Protein AF-A0A8S9YVG2-F1 (afdb_monomer)

Secondary structure (DSSP, 8-state):
--------------SS------------PEEEE-TTSEEEEEETTTTEEEEEE-HHHHHHH-S-------SS-----SSS--EEEE-S-SGGGGGSBPHHHHHHHHHH--

Mean predicted aligned error: 13.44 Å

InterPro domains:
  IPR002930 Glycine cleavage system H-protein [PTHR11715] (27-77)
  IPR011053 Single hybrid motif [SSF51230] (29-107)
  IPR033753 Glycine cleavage system H-protein/Simiate [PF01597] (32-79)

pLDDT: mean 73.51, std 18.22, range [33.28, 93.5]

Foldseek 3Di:
DDDDDDDPDPDPDDPDDDPPPDPPPPQDWFWFADPLQKIWTARPVVQKIWIFGHPVVPVVVDDDPDDDADPPDDPDPPPGTRDMDHNPDPVVRVVTHGPVVVVVVVVVVD

Sequence (110 aa):
MLSARVLRLCFSRCSGGVRLISTTVRQQSDFYFTAKHEWIKVDECAKLGTVGISEYAEQKLGDIVFVELPEKDDKVTFDGWLFKMKLSNMSELAKLMTPEKYKVYLETDA

Organism: NCBI:txid59628

Solvent-accessible surface area (backbone atoms only — not comparable to full-atom values): 7420 Å² total; per-residue (Å²): 143,80,86,80,80,81,77,83,76,84,75,76,86,74,83,82,76,82,85,84,75,77,79,73,77,74,84,74,62,52,58,33,34,49,97,85,38,33,34,37,40,36,37,73,93,74,45,35,30,41,32,31,66,33,72,70,44,48,69,72,69,53,85,83,89,78,82,91,75,80,95,76,81,86,84,69,66,93,78,72,55,69,53,74,45,76,63,88,62,73,73,63,58,76,77,42,34,46,65,72,56,46,53,56,48,54,68,69,77,103

Radius of gyration: 22.28 Å; Cα contacts (8 Å, |Δi|>4): 96; chains: 1; bounding box: 64×56×38 Å

Structure (mmCIF, N/CA/C/O backbone):
data_AF-A0A8S9Y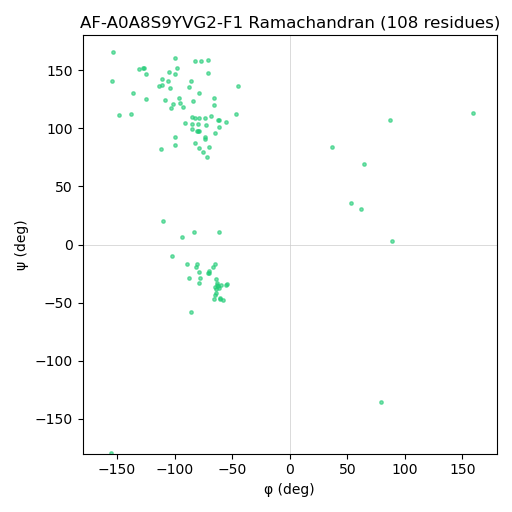VG2-F1
#
_entry.id   AF-A0A8S9YVG2-F1
#
loop_
_atom_site.group_PDB
_atom_site.id
_atom_site.type_symbol
_atom_site.label_atom_id
_atom_site.label_alt_id
_atom_site.label_comp_id
_atom_site.label_asym_id
_atom_site.label_entity_id
_atom_site.label_seq_id
_atom_site.pdbx_PDB_ins_code
_atom_site.Cartn_x
_atom_site.Cartn_y
_atom_site.Cartn_z
_atom_site.occupancy
_atom_site.B_iso_or_equiv
_atom_site.auth_seq_id
_atom_site.auth_comp_id
_atom_site.auth_asym_id
_atom_site.auth_atom_id
_atom_site.pdbx_PDB_model_num
ATOM 1 N N . MET A 1 1 ? 21.429 -41.688 19.796 1.00 45.72 1 MET A N 1
ATOM 2 C CA . MET A 1 1 ? 21.488 -41.410 18.346 1.00 45.72 1 MET A CA 1
ATOM 3 C C . MET A 1 1 ? 21.344 -39.910 18.118 1.00 45.72 1 MET A C 1
ATOM 5 O O . MET A 1 1 ? 20.228 -39.424 18.114 1.00 45.72 1 MET A O 1
ATOM 9 N N . LEU A 1 2 ? 22.448 -39.180 17.959 1.00 33.28 2 LEU A N 1
ATOM 10 C CA . LEU A 1 2 ? 22.474 -37.891 17.257 1.00 33.28 2 LEU A CA 1
ATOM 11 C C . LEU A 1 2 ? 23.853 -37.770 16.605 1.00 33.28 2 LEU A C 1
ATOM 13 O O . LEU A 1 2 ? 24.880 -37.736 17.276 1.00 33.28 2 LEU A O 1
ATOM 17 N N . SER A 1 3 ? 23.855 -37.834 15.277 1.00 35.53 3 SER A N 1
ATOM 18 C CA . SER A 1 3 ? 25.042 -37.782 14.432 1.00 35.53 3 SER A CA 1
ATOM 19 C C . SER A 1 3 ? 25.485 -36.326 14.289 1.00 35.53 3 SER A C 1
ATOM 21 O O . SER A 1 3 ? 24.867 -35.552 13.562 1.00 35.53 3 SER A O 1
ATOM 23 N N . ALA A 1 4 ? 26.548 -35.940 14.996 1.00 43.53 4 ALA A N 1
ATOM 24 C CA . ALA A 1 4 ? 27.238 -34.677 14.768 1.00 43.53 4 ALA A CA 1
ATOM 25 C C . ALA A 1 4 ? 28.154 -34.838 13.544 1.00 43.53 4 ALA A C 1
ATOM 27 O O . ALA A 1 4 ? 29.256 -35.383 13.632 1.00 43.53 4 ALA A O 1
ATOM 28 N N . ARG A 1 5 ? 27.678 -34.403 12.373 1.00 47.44 5 ARG A N 1
ATOM 29 C CA . ARG A 1 5 ? 28.510 -34.291 11.171 1.00 47.44 5 ARG A CA 1
ATOM 30 C C . ARG A 1 5 ? 29.526 -33.166 11.371 1.00 47.44 5 ARG A C 1
ATOM 32 O O . ARG A 1 5 ? 29.177 -31.992 11.412 1.00 47.44 5 ARG A O 1
ATOM 39 N N . VAL A 1 6 ? 30.789 -33.562 11.487 1.00 43.97 6 VAL A N 1
ATOM 40 C CA . VAL A 1 6 ? 31.970 -32.696 11.532 1.00 43.97 6 VAL A CA 1
ATOM 41 C C . VAL A 1 6 ? 32.071 -31.916 10.219 1.00 43.97 6 VAL A C 1
ATOM 43 O O . VAL A 1 6 ? 32.412 -32.480 9.178 1.00 43.97 6 VAL A O 1
ATOM 46 N N . LEU A 1 7 ? 31.776 -30.615 10.252 1.00 41.25 7 LEU A N 1
ATOM 47 C CA . LEU A 1 7 ? 32.055 -29.716 9.136 1.00 41.25 7 LEU A CA 1
ATOM 48 C C . LEU A 1 7 ? 33.573 -29.473 9.100 1.00 41.25 7 LEU A C 1
ATOM 50 O O . LEU A 1 7 ? 34.127 -28.811 9.979 1.00 41.25 7 LEU A O 1
ATOM 54 N N . ARG A 1 8 ? 34.266 -30.038 8.103 1.00 40.53 8 ARG A N 1
ATOM 55 C CA . ARG A 1 8 ? 35.668 -29.703 7.813 1.00 40.53 8 ARG A CA 1
ATOM 56 C C . ARG A 1 8 ? 35.744 -28.242 7.371 1.00 40.53 8 ARG A C 1
ATOM 58 O O . ARG A 1 8 ? 35.559 -27.927 6.201 1.00 40.53 8 ARG A O 1
ATOM 65 N N . LEU A 1 9 ? 36.041 -27.357 8.315 1.00 47.81 9 LEU A N 1
ATOM 66 C CA . LEU A 1 9 ? 36.527 -26.014 8.032 1.00 47.81 9 LEU A CA 1
ATOM 67 C C . LEU A 1 9 ? 37.977 -26.129 7.548 1.00 47.81 9 LEU A C 1
ATOM 69 O O . LEU A 1 9 ? 38.894 -26.344 8.338 1.00 47.81 9 LEU A O 1
ATOM 73 N N . CYS A 1 10 ? 38.190 -26.003 6.241 1.00 42.72 10 CYS A N 1
ATOM 74 C CA . CYS A 1 10 ? 39.522 -25.822 5.678 1.00 42.72 10 CYS A CA 1
ATOM 75 C C . CYS A 1 10 ? 3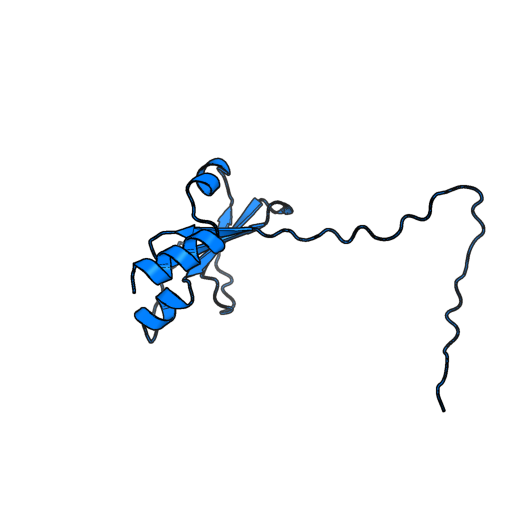9.964 -24.371 5.953 1.00 42.72 10 CYS A C 1
ATOM 77 O O . CYS A 1 10 ? 39.833 -23.497 5.102 1.00 42.72 10 CYS A O 1
ATOM 79 N N . PHE A 1 11 ? 40.422 -24.089 7.177 1.00 41.44 11 PHE A N 1
ATOM 80 C CA . PHE A 1 11 ? 41.064 -22.818 7.523 1.00 41.44 11 PHE A CA 1
ATOM 81 C C . PHE A 1 11 ? 42.469 -22.800 6.912 1.00 41.44 11 PHE A C 1
ATOM 83 O O . PHE A 1 11 ? 43.430 -23.275 7.519 1.00 41.44 11 PHE A O 1
ATOM 90 N N . SER A 1 12 ? 42.597 -22.252 5.703 1.00 46.84 12 SER A N 1
ATOM 91 C CA . SER A 1 12 ? 43.896 -21.756 5.251 1.00 46.84 12 SER A CA 1
ATOM 92 C C . SER A 1 12 ? 44.280 -20.568 6.132 1.00 46.84 12 SER A C 1
ATOM 94 O O . SER A 1 12 ? 43.500 -19.639 6.349 1.00 46.84 12 SER A O 1
ATOM 96 N N . ARG A 1 13 ? 45.468 -20.660 6.717 1.00 44.88 13 ARG A N 1
ATOM 97 C CA . ARG A 1 13 ? 45.997 -19.764 7.740 1.00 44.88 13 ARG A CA 1
ATOM 98 C C . ARG A 1 13 ? 46.508 -18.485 7.066 1.00 44.88 13 ARG A C 1
ATOM 100 O O . ARG A 1 13 ? 47.695 -18.370 6.795 1.00 44.88 13 ARG A O 1
ATOM 107 N N . CYS A 1 14 ? 45.623 -17.526 6.791 1.00 37.38 14 CYS A N 1
ATOM 108 C CA . CYS A 1 14 ? 46.041 -16.158 6.482 1.00 37.38 14 CYS A CA 1
ATOM 109 C C . CYS A 1 14 ? 46.229 -15.386 7.792 1.00 37.38 14 CYS A C 1
ATOM 111 O O . CYS A 1 14 ? 45.279 -15.115 8.526 1.00 37.38 14 CYS A O 1
ATOM 113 N N . SER A 1 15 ? 47.484 -15.088 8.107 1.00 54.06 15 SER A N 1
ATOM 114 C CA . SER A 1 15 ? 47.892 -14.238 9.220 1.00 54.06 15 SER A CA 1
ATOM 115 C C . SER A 1 15 ? 47.418 -12.801 8.982 1.00 54.06 15 SER A C 1
ATOM 117 O O . SER A 1 15 ? 47.830 -12.181 8.009 1.00 54.06 15 SER A O 1
ATOM 119 N N . GLY A 1 16 ? 46.591 -12.270 9.885 1.00 52.28 16 GLY A N 1
ATOM 120 C CA . GLY A 1 16 ? 46.169 -10.866 9.890 1.00 52.28 16 GLY A CA 1
ATOM 121 C C . GLY A 1 16 ? 44.943 -10.586 9.018 1.00 52.28 16 GLY A C 1
ATOM 122 O O . GLY A 1 16 ? 45.019 -10.556 7.797 1.00 52.28 16 GLY A O 1
ATOM 123 N N . GLY A 1 17 ? 43.800 -10.341 9.655 1.00 45.78 17 GLY A N 1
ATOM 124 C CA . GLY A 1 17 ? 42.587 -9.926 8.956 1.00 45.78 17 GLY A CA 1
ATOM 125 C C . GLY A 1 17 ? 41.349 -10.194 9.792 1.00 45.78 17 GLY A C 1
ATOM 126 O O . GLY A 1 17 ? 41.025 -11.338 10.095 1.00 45.78 17 GLY A O 1
ATOM 127 N N . VAL A 1 18 ? 40.694 -9.116 10.206 1.00 54.75 18 VAL A N 1
ATOM 128 C CA . VAL A 1 18 ? 39.455 -9.078 10.985 1.00 54.75 18 VAL A CA 1
ATOM 129 C C . VAL A 1 18 ? 38.421 -10.077 10.448 1.00 54.75 18 VAL A C 1
ATOM 131 O O . VAL A 1 18 ? 38.193 -10.172 9.244 1.00 54.75 18 VAL A O 1
ATOM 134 N N . ARG A 1 19 ? 37.762 -10.808 11.356 1.00 44.88 19 ARG A N 1
ATOM 135 C CA . ARG A 1 19 ? 36.585 -11.627 11.039 1.00 44.88 19 ARG A CA 1
ATOM 136 C C . ARG A 1 19 ? 35.471 -10.704 10.524 1.00 44.88 19 ARG A C 1
ATOM 138 O O . ARG A 1 19 ? 34.810 -10.056 11.329 1.00 44.88 19 ARG A O 1
ATOM 145 N N . LEU A 1 20 ? 35.249 -10.637 9.212 1.00 49.00 20 LEU A N 1
ATOM 146 C CA . LEU A 1 20 ? 34.044 -10.025 8.645 1.00 49.00 20 LEU A CA 1
ATOM 147 C C . LEU A 1 20 ? 32.867 -10.974 8.894 1.00 49.00 20 LEU A C 1
ATOM 149 O O . LEU A 1 20 ? 32.610 -11.892 8.120 1.00 49.00 20 LEU A O 1
ATOM 153 N N . ILE A 1 21 ? 32.191 -10.794 10.027 1.00 58.53 21 ILE A N 1
ATOM 154 C CA . ILE A 1 21 ? 30.958 -11.512 10.344 1.00 58.53 21 ILE A CA 1
ATOM 155 C C . ILE A 1 21 ? 29.791 -10.667 9.825 1.00 58.53 21 ILE A C 1
ATOM 157 O O . ILE A 1 21 ? 29.455 -9.646 10.411 1.00 58.53 21 ILE A O 1
ATOM 161 N N . SER A 1 22 ? 29.216 -11.108 8.705 1.00 55.38 22 SER A N 1
ATOM 162 C CA . SER A 1 22 ? 27.803 -10.967 8.327 1.00 55.38 22 SER A CA 1
ATOM 163 C C . SER A 1 22 ? 27.105 -9.655 8.713 1.00 55.38 22 SER A C 1
ATOM 165 O O . SER A 1 22 ? 26.324 -9.615 9.664 1.00 55.38 22 SER A O 1
ATOM 167 N N . THR A 1 23 ? 27.248 -8.608 7.904 1.00 47.88 23 THR A N 1
ATOM 168 C CA . THR A 1 23 ? 26.180 -7.608 7.809 1.00 47.88 23 THR A CA 1
ATOM 169 C C . THR A 1 23 ? 25.135 -8.148 6.844 1.00 47.88 23 THR A C 1
ATOM 171 O O . THR A 1 23 ? 25.193 -7.897 5.644 1.00 47.88 23 THR A O 1
ATOM 174 N N . THR A 1 24 ? 24.173 -8.926 7.347 1.00 54.44 24 THR A N 1
ATOM 175 C CA . THR A 1 24 ? 22.879 -9.062 6.665 1.00 54.44 24 THR A CA 1
ATOM 176 C C . THR A 1 24 ? 22.432 -7.652 6.298 1.00 54.44 24 THR A C 1
ATOM 178 O O . THR A 1 24 ? 22.178 -6.847 7.197 1.00 54.44 24 THR A O 1
ATOM 181 N N . VAL A 1 25 ? 22.399 -7.334 5.000 1.00 57.00 25 VAL A N 1
ATOM 182 C CA . VAL A 1 25 ? 21.727 -6.137 4.497 1.00 57.00 25 VAL A CA 1
ATOM 183 C C . VAL A 1 25 ? 20.300 -6.255 5.010 1.00 57.00 25 VAL A C 1
ATOM 185 O O . VAL A 1 25 ? 19.553 -7.128 4.573 1.00 57.00 25 VAL A O 1
ATOM 188 N N . ARG A 1 26 ? 19.946 -5.459 6.024 1.00 51.09 26 ARG A N 1
ATOM 189 C CA . ARG A 1 26 ? 18.553 -5.316 6.430 1.00 51.09 26 ARG A CA 1
ATOM 190 C C . ARG A 1 26 ? 17.874 -4.713 5.214 1.00 51.09 26 ARG A C 1
ATOM 192 O O . ARG A 1 26 ? 18.155 -3.569 4.877 1.00 51.09 26 ARG A O 1
ATOM 199 N N . GLN A 1 27 ? 17.079 -5.505 4.505 1.00 51.78 27 GLN A N 1
ATOM 200 C CA . GLN A 1 27 ? 16.253 -5.002 3.421 1.00 51.78 27 GLN A CA 1
ATOM 201 C C . GLN A 1 27 ? 15.163 -4.156 4.087 1.00 51.78 27 GLN A C 1
ATOM 203 O O . GLN A 1 27 ? 14.121 -4.657 4.495 1.00 51.78 27 GLN A O 1
ATOM 208 N N . GLN A 1 28 ? 15.507 -2.901 4.361 1.00 57.94 28 GLN A N 1
ATOM 209 C CA . GLN A 1 28 ? 14.653 -1.926 5.012 1.00 57.94 28 GLN A CA 1
ATOM 210 C C . GLN A 1 28 ? 13.718 -1.417 3.917 1.00 57.94 28 GLN A C 1
ATOM 212 O O . GLN A 1 28 ? 14.127 -0.662 3.043 1.00 57.94 28 GLN A O 1
ATOM 217 N N . SER A 1 29 ? 12.513 -1.981 3.867 1.00 69.38 29 SER A N 1
ATOM 218 C CA . SER A 1 29 ? 11.465 -1.537 2.954 1.00 69.38 29 SER A CA 1
ATOM 219 C C . SER A 1 29 ? 10.455 -0.729 3.746 1.00 69.38 29 SER A C 1
ATOM 221 O O . SER A 1 29 ? 9.813 -1.279 4.648 1.00 69.38 29 SER A O 1
ATOM 223 N N . ASP A 1 30 ? 10.313 0.541 3.398 1.00 87.81 30 ASP A N 1
ATOM 224 C CA . ASP A 1 30 ? 9.376 1.435 4.060 1.00 87.81 30 ASP A CA 1
ATOM 225 C C . ASP A 1 30 ? 8.002 1.351 3.393 1.00 87.81 30 ASP A C 1
ATOM 227 O O . ASP A 1 30 ? 7.879 1.315 2.164 1.00 87.81 30 ASP A O 1
ATOM 231 N N . PHE A 1 31 ? 6.963 1.287 4.224 1.00 91.19 31 PHE A N 1
ATOM 232 C CA . PHE A 1 31 ? 5.571 1.330 3.793 1.00 91.19 31 PHE A CA 1
ATOM 233 C C . PHE A 1 31 ? 4.993 2.706 4.082 1.00 91.19 31 PHE A C 1
ATOM 235 O O . PHE A 1 31 ? 5.134 3.228 5.189 1.00 91.19 31 PHE A O 1
ATOM 242 N N . TYR A 1 32 ? 4.276 3.250 3.108 1.00 92.88 32 TYR A N 1
ATOM 243 C CA . TYR A 1 32 ? 3.546 4.499 3.254 1.00 92.88 32 TYR A CA 1
ATOM 244 C C . TYR A 1 32 ? 2.114 4.341 2.766 1.00 92.88 32 TYR A C 1
ATOM 246 O O . TYR A 1 32 ? 1.850 3.553 1.862 1.00 92.88 32 TYR A O 1
ATOM 254 N N . PHE A 1 33 ? 1.204 5.115 3.347 1.00 93.50 33 PHE A N 1
ATOM 255 C CA . PHE A 1 33 ? -0.230 5.025 3.099 1.00 93.50 33 PHE A CA 1
ATOM 256 C C . PHE A 1 33 ? -0.811 6.368 2.658 1.00 93.50 33 PHE A C 1
ATOM 258 O O . PHE A 1 33 ? -0.379 7.437 3.107 1.00 93.50 33 PHE A O 1
ATOM 265 N N . THR A 1 34 ? -1.826 6.307 1.802 1.00 93.44 34 THR A N 1
ATOM 266 C CA . THR A 1 34 ? -2.650 7.453 1.410 1.00 93.44 34 THR A CA 1
ATOM 267 C C . THR A 1 34 ? -3.967 7.453 2.185 1.00 93.44 34 THR A C 1
ATOM 269 O O . THR A 1 34 ? -4.413 6.427 2.700 1.00 93.44 34 THR A O 1
ATOM 272 N N . ALA A 1 35 ? -4.632 8.609 2.248 1.00 91.00 35 ALA A N 1
ATOM 273 C CA . ALA A 1 35 ? -5.980 8.701 2.817 1.00 91.00 35 ALA A CA 1
ATOM 274 C C . ALA A 1 35 ? -7.024 7.910 2.003 1.00 91.00 35 ALA A C 1
ATOM 276 O O . ALA A 1 35 ? -8.090 7.601 2.511 1.00 91.00 35 ALA A O 1
ATOM 277 N N . LYS A 1 36 ? -6.708 7.537 0.755 1.00 89.62 36 LYS A N 1
ATOM 278 C CA . LYS A 1 36 ? -7.564 6.703 -0.102 1.00 89.62 36 LYS A CA 1
ATOM 279 C C . LYS A 1 36 ? -7.416 5.203 0.177 1.00 89.62 36 LYS A C 1
ATOM 281 O O . LYS A 1 36 ? -7.908 4.396 -0.599 1.00 89.62 36 LYS A O 1
ATOM 286 N N . HIS A 1 37 ? -6.735 4.835 1.266 1.00 91.75 37 HIS A N 1
ATOM 287 C CA . HIS A 1 37 ? -6.452 3.448 1.644 1.00 91.75 37 HIS A CA 1
ATOM 288 C C . HIS A 1 37 ? -5.604 2.687 0.608 1.00 91.75 37 HIS A C 1
ATOM 290 O O . HIS A 1 37 ? -5.686 1.468 0.491 1.00 91.75 37 HIS A O 1
ATOM 296 N N . GLU A 1 38 ? -4.737 3.403 -0.104 1.00 91.19 38 GLU A N 1
ATOM 297 C CA . GLU A 1 38 ? -3.693 2.823 -0.950 1.00 91.19 38 GLU A CA 1
ATOM 298 C C . GLU A 1 38 ? -2.372 2.810 -0.174 1.00 91.19 38 GLU A C 1
ATOM 300 O O . GLU A 1 38 ? -2.136 3.667 0.688 1.00 91.19 38 GLU A O 1
ATOM 305 N N . TRP A 1 39 ? -1.489 1.870 -0.493 1.00 93.25 39 TRP A N 1
ATOM 306 C CA . TRP A 1 39 ? -0.147 1.806 0.073 1.00 93.25 39 TRP A CA 1
ATOM 307 C C . TRP A 1 39 ? 0.922 1.752 -1.009 1.00 93.25 39 TRP A C 1
ATOM 309 O O . TRP A 1 39 ? 0.715 1.240 -2.108 1.00 93.25 39 TRP A O 1
ATOM 319 N N . ILE A 1 40 ? 2.097 2.270 -0.667 1.00 91.75 40 ILE A N 1
ATOM 320 C CA . ILE A 1 40 ? 3.316 2.153 -1.456 1.00 91.75 40 ILE A CA 1
ATOM 321 C C . ILE A 1 40 ? 4.416 1.544 -0.591 1.00 91.75 40 ILE A C 1
ATOM 323 O O . ILE A 1 40 ? 4.735 2.044 0.488 1.00 91.75 40 ILE A O 1
ATOM 327 N N . LYS A 1 41 ? 4.997 0.450 -1.077 1.00 91.00 41 LYS A N 1
ATOM 328 C CA . LYS A 1 41 ? 6.215 -0.149 -0.542 1.00 91.00 41 LYS A CA 1
ATOM 329 C C . LYS A 1 41 ? 7.394 0.368 -1.347 1.00 91.00 41 LYS A C 1
ATOM 331 O O . LYS A 1 41 ? 7.443 0.177 -2.564 1.00 91.00 41 LYS A O 1
ATOM 336 N N . VAL A 1 42 ? 8.334 1.008 -0.669 1.00 90.81 42 VAL A N 1
ATOM 337 C CA . VAL A 1 42 ? 9.505 1.619 -1.291 1.00 90.81 42 VAL A CA 1
ATOM 338 C C . VAL A 1 42 ? 10.717 0.720 -1.094 1.00 90.81 42 VAL A C 1
ATOM 340 O O . VAL A 1 42 ? 11.120 0.429 0.030 1.00 90.81 42 VAL A O 1
ATOM 343 N N . ASP A 1 43 ? 11.309 0.295 -2.207 1.00 87.88 43 ASP A N 1
ATOM 344 C CA . ASP A 1 43 ? 12.588 -0.405 -2.234 1.00 87.88 43 ASP A CA 1
ATOM 345 C C . ASP A 1 43 ? 13.693 0.596 -2.597 1.00 87.88 43 ASP A C 1
ATOM 347 O O . ASP A 1 43 ? 13.991 0.828 -3.776 1.00 87.88 43 ASP A O 1
ATOM 351 N N . GLU A 1 44 ? 14.324 1.195 -1.583 1.00 81.06 44 GLU A N 1
ATOM 352 C CA . GLU A 1 44 ? 15.354 2.228 -1.777 1.00 81.06 44 GLU A CA 1
ATOM 353 C C . GLU A 1 44 ? 16.554 1.724 -2.597 1.00 81.06 44 GLU A C 1
ATOM 355 O O . GLU A 1 44 ? 17.095 2.457 -3.428 1.00 81.06 44 GLU A O 1
ATOM 360 N N . CYS A 1 45 ? 16.931 0.447 -2.449 1.00 77.75 45 CYS A N 1
ATOM 361 C CA . CYS A 1 45 ? 18.030 -0.153 -3.212 1.00 77.75 45 CYS A CA 1
ATOM 362 C C . CYS A 1 45 ? 17.761 -0.197 -4.725 1.00 77.75 45 CYS A C 1
ATOM 364 O O . CYS A 1 45 ? 18.691 -0.062 -5.518 1.00 77.75 45 CYS A O 1
ATOM 366 N N . ALA A 1 46 ? 16.504 -0.398 -5.131 1.00 80.44 46 ALA A N 1
ATOM 367 C CA . ALA A 1 46 ? 16.116 -0.538 -6.534 1.00 80.44 46 ALA A CA 1
ATOM 368 C C . ALA A 1 46 ? 15.486 0.739 -7.117 1.00 80.44 46 ALA A C 1
ATOM 370 O O . ALA A 1 46 ? 15.289 0.817 -8.330 1.00 80.44 46 ALA A O 1
ATOM 371 N N . LYS A 1 47 ? 15.172 1.739 -6.276 1.00 83.75 47 LYS A N 1
ATOM 372 C CA . LYS A 1 47 ? 14.379 2.935 -6.630 1.00 83.75 47 LYS A CA 1
ATOM 373 C C . LYS A 1 47 ? 13.028 2.578 -7.264 1.00 83.75 47 LYS A C 1
ATOM 375 O O . LYS A 1 47 ? 12.545 3.263 -8.172 1.00 83.75 47 LYS A O 1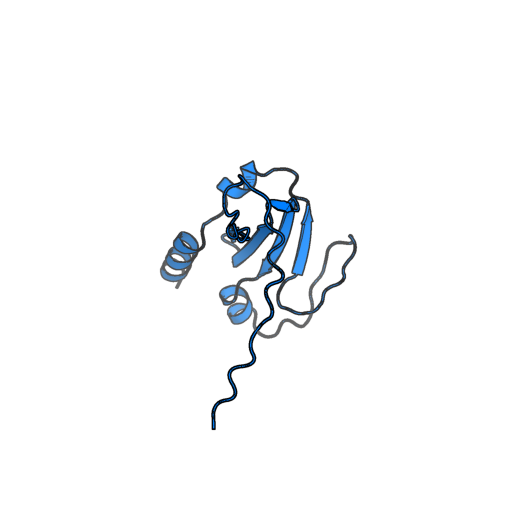
ATOM 380 N N . LEU A 1 48 ? 12.433 1.486 -6.791 1.00 86.19 48 LEU A N 1
ATOM 381 C CA . LEU A 1 48 ? 11.129 0.997 -7.222 1.00 86.19 48 LEU A CA 1
ATOM 382 C C . LEU A 1 48 ? 10.122 1.176 -6.087 1.00 86.19 48 LEU A C 1
ATOM 384 O O . LEU A 1 48 ? 10.429 0.920 -4.925 1.00 86.19 48 LEU A O 1
ATOM 388 N N . GLY A 1 49 ? 8.929 1.635 -6.442 1.00 88.62 49 GLY A N 1
ATOM 389 C CA . GLY A 1 49 ? 7.762 1.669 -5.577 1.00 88.62 49 GLY A CA 1
ATOM 390 C C . GLY A 1 49 ? 6.769 0.616 -6.045 1.00 88.62 49 GLY A C 1
ATOM 391 O O . GLY A 1 49 ? 6.380 0.614 -7.212 1.00 88.62 49 GLY A O 1
ATOM 392 N N . THR A 1 50 ? 6.372 -0.282 -5.154 1.00 89.56 50 THR A N 1
ATOM 393 C CA . THR A 1 50 ? 5.271 -1.222 -5.390 1.00 89.56 50 THR A CA 1
ATOM 394 C C . THR A 1 50 ? 4.011 -0.636 -4.771 1.00 89.56 50 THR A C 1
ATOM 396 O O . THR A 1 50 ? 4.040 -0.283 -3.596 1.00 89.56 50 THR A O 1
ATOM 399 N N . VAL A 1 51 ? 2.933 -0.512 -5.541 1.00 89.81 51 VAL A N 1
ATOM 400 C CA . VAL A 1 51 ? 1.676 0.105 -5.095 1.00 89.81 51 VAL A CA 1
ATOM 401 C C . VAL A 1 51 ? 0.582 -0.955 -4.977 1.00 89.81 51 VAL A C 1
ATOM 403 O O . VAL A 1 51 ? 0.514 -1.871 -5.800 1.00 89.81 51 VAL A O 1
ATOM 406 N N . GLY A 1 52 ? -0.277 -0.826 -3.967 1.00 90.38 52 GLY A N 1
ATOM 407 C CA . GLY A 1 52 ? -1.437 -1.690 -3.757 1.00 90.38 52 GLY A CA 1
ATOM 408 C C . GLY A 1 52 ? -2.548 -1.021 -2.945 1.00 90.38 52 GLY A C 1
ATOM 409 O O . GLY A 1 52 ? -2.434 0.140 -2.547 1.00 90.38 52 GLY A O 1
ATOM 410 N N . ILE A 1 53 ? -3.627 -1.764 -2.706 1.00 90.81 53 ILE A N 1
ATOM 411 C CA . ILE A 1 53 ? -4.756 -1.361 -1.853 1.00 90.81 53 ILE A CA 1
ATOM 412 C C . ILE A 1 53 ? -4.622 -1.993 -0.470 1.00 90.81 53 ILE A C 1
ATOM 414 O O . ILE A 1 53 ? -4.054 -3.074 -0.327 1.00 90.81 53 ILE A O 1
ATOM 418 N N . SER A 1 54 ? -5.064 -1.296 0.575 1.00 91.25 54 SER A N 1
ATOM 419 C CA . SER A 1 54 ? -4.989 -1.826 1.935 1.00 91.25 54 SER A CA 1
ATOM 420 C C . SER A 1 54 ? -6.081 -2.861 2.190 1.00 91.25 54 SER A C 1
ATOM 422 O O . SER A 1 54 ? -7.148 -2.823 1.581 1.00 91.25 54 SER A O 1
ATOM 424 N N . GLU A 1 55 ? -5.850 -3.722 3.178 1.00 88.06 55 GLU A N 1
ATOM 425 C CA . GLU A 1 55 ? -6.835 -4.709 3.632 1.00 88.06 55 GLU A CA 1
ATOM 426 C C . GLU A 1 55 ? -8.183 -4.059 4.013 1.00 88.06 55 GLU A C 1
ATOM 428 O O . GLU A 1 55 ? -9.251 -4.613 3.760 1.00 88.06 55 GLU A O 1
ATOM 433 N N . TYR A 1 56 ? -8.152 -2.837 4.561 1.00 88.56 56 TYR A N 1
ATOM 434 C CA . TYR A 1 56 ? -9.368 -2.079 4.859 1.00 88.56 56 TYR A CA 1
ATOM 435 C C . TYR A 1 56 ? -10.151 -1.717 3.589 1.00 88.56 56 TYR A C 1
ATOM 437 O O . TYR A 1 56 ? -11.375 -1.825 3.568 1.00 88.56 56 TYR A O 1
ATOM 445 N N . ALA A 1 57 ? -9.459 -1.305 2.522 1.00 88.00 57 ALA A N 1
ATOM 446 C CA . ALA A 1 57 ? -10.094 -0.995 1.244 1.00 88.00 57 ALA A CA 1
ATOM 447 C C . ALA A 1 57 ? -10.715 -2.248 0.613 1.00 88.00 57 ALA A C 1
ATOM 449 O O . ALA A 1 57 ? -11.853 -2.198 0.154 1.00 88.00 57 ALA A O 1
ATOM 450 N N . GLU A 1 58 ? -10.000 -3.375 0.645 1.00 87.12 58 GLU A N 1
ATOM 451 C CA . GLU A 1 58 ? -10.476 -4.661 0.121 1.00 87.12 58 GLU A CA 1
ATOM 452 C C . GLU A 1 58 ? -11.778 -5.097 0.803 1.00 87.12 58 GLU A C 1
ATOM 454 O O . GLU A 1 58 ? -12.768 -5.390 0.134 1.00 87.12 58 GLU A O 1
ATOM 459 N N . GLN A 1 59 ? -11.827 -5.041 2.138 1.00 86.31 59 GLN A N 1
ATOM 460 C CA . GLN A 1 59 ? -13.025 -5.409 2.901 1.00 86.31 59 GLN A CA 1
ATOM 461 C C . GLN A 1 59 ? -14.228 -4.501 2.609 1.00 86.31 59 GLN A C 1
ATOM 463 O O . GLN A 1 59 ? -15.370 -4.957 2.654 1.00 86.31 59 GLN A O 1
ATOM 468 N N . LYS A 1 60 ? -13.993 -3.215 2.322 1.00 86.25 60 LYS A N 1
ATOM 469 C CA . LYS A 1 60 ? -15.056 -2.248 2.005 1.00 86.25 60 LYS A CA 1
ATOM 470 C C . LYS A 1 60 ? -15.557 -2.365 0.566 1.00 86.25 60 LYS A C 1
ATOM 472 O O . LYS A 1 60 ? -16.734 -2.103 0.330 1.00 86.25 60 LYS A O 1
ATOM 477 N N . LEU A 1 61 ? -14.688 -2.731 -0.377 1.00 83.94 61 LEU A N 1
ATOM 478 C CA . LEU A 1 61 ? -15.037 -2.912 -1.790 1.00 83.94 61 LEU A CA 1
ATOM 479 C C . LEU A 1 61 ? -15.747 -4.250 -2.047 1.00 83.94 61 LEU A C 1
ATOM 481 O O . LEU A 1 61 ? -16.583 -4.326 -2.945 1.00 83.94 61 LEU A O 1
ATOM 485 N N . GLY A 1 62 ? -15.467 -5.278 -1.241 1.00 79.69 62 GLY A N 1
ATOM 486 C CA . GLY A 1 62 ? -16.046 -6.609 -1.410 1.00 79.69 62 GLY A CA 1
ATOM 487 C C . GLY A 1 62 ? -15.337 -7.400 -2.511 1.00 79.69 62 GLY A C 1
ATOM 488 O O . GLY A 1 62 ? -14.111 -7.436 -2.556 1.00 79.69 62 GLY A O 1
ATOM 489 N N . ASP A 1 63 ? -16.097 -8.069 -3.380 1.00 82.00 63 ASP A N 1
ATOM 490 C CA . ASP A 1 63 ? -15.529 -8.917 -4.435 1.00 82.00 63 ASP A CA 1
ATOM 491 C C . ASP A 1 63 ? -15.032 -8.076 -5.627 1.00 82.00 63 ASP A C 1
ATOM 493 O O . ASP A 1 63 ? -15.820 -7.480 -6.370 1.00 82.00 63 ASP A O 1
ATOM 497 N N . ILE A 1 64 ? -13.709 -7.995 -5.794 1.00 79.31 64 ILE A N 1
ATOM 498 C CA . ILE A 1 64 ? -13.062 -7.201 -6.845 1.00 79.31 64 ILE A CA 1
ATOM 499 C C . ILE A 1 64 ? -13.006 -8.029 -8.131 1.00 79.31 64 ILE A C 1
ATOM 501 O O . ILE A 1 64 ? -12.120 -8.856 -8.326 1.00 79.31 64 ILE A O 1
ATOM 505 N N . VAL A 1 65 ? -13.945 -7.770 -9.041 1.00 78.38 65 VAL A N 1
ATOM 506 C CA . VAL A 1 65 ? -14.073 -8.516 -10.307 1.00 78.38 65 VAL A CA 1
ATOM 507 C C . VAL A 1 65 ? -13.261 -7.935 -11.471 1.00 78.38 65 VAL A C 1
ATOM 509 O O . VAL A 1 65 ? -13.058 -8.617 -12.475 1.00 78.38 65 VAL A O 1
ATOM 512 N N . PHE A 1 66 ? -12.811 -6.678 -11.376 1.00 80.00 66 PHE A N 1
ATOM 513 C CA . PHE A 1 66 ? -12.082 -5.993 -12.448 1.00 80.00 66 PHE A CA 1
ATOM 514 C C . PHE 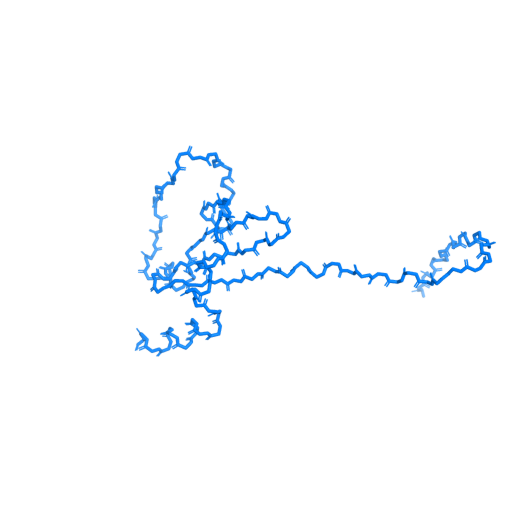A 1 66 ? -11.170 -4.886 -11.905 1.00 80.00 66 PHE A C 1
ATOM 516 O O . PHE A 1 66 ? -11.560 -4.148 -11.001 1.00 80.00 66 PHE A O 1
ATOM 523 N N . VAL A 1 67 ? -9.975 -4.750 -12.489 1.00 77.12 67 VAL A N 1
ATOM 524 C CA . VAL A 1 67 ? -9.011 -3.677 -12.203 1.00 77.12 67 VAL A CA 1
ATOM 525 C C . VAL A 1 67 ? -8.438 -3.169 -13.525 1.00 77.12 67 VAL A C 1
ATOM 527 O O . VAL A 1 67 ? -7.989 -3.962 -14.350 1.00 77.12 67 VAL A O 1
ATOM 530 N N . GLU A 1 68 ? -8.438 -1.851 -13.718 1.00 80.56 68 GLU A N 1
ATOM 531 C CA . GLU A 1 68 ? -7.794 -1.198 -14.860 1.00 80.56 68 GLU A CA 1
ATOM 532 C C . GLU A 1 68 ? -6.363 -0.795 -14.478 1.00 80.56 68 GLU A C 1
ATOM 534 O O . GLU A 1 68 ? -6.154 -0.023 -13.540 1.00 80.56 68 GLU A O 1
ATOM 539 N N . LEU A 1 69 ? -5.374 -1.352 -15.180 1.00 79.62 69 LEU A N 1
ATOM 540 C CA . LEU A 1 69 ? -3.951 -1.109 -14.935 1.00 79.62 69 LEU A CA 1
ATOM 541 C C . LEU A 1 69 ? -3.362 -0.174 -16.005 1.00 79.62 69 LEU A C 1
ATOM 543 O O . LEU A 1 69 ? -3.810 -0.192 -17.154 1.00 79.62 69 LEU A O 1
ATOM 547 N N . PRO A 1 70 ? -2.358 0.651 -15.661 1.00 77.25 70 PRO A N 1
ATOM 548 C CA . PRO A 1 70 ? -1.692 1.519 -16.628 1.00 77.25 70 PRO A CA 1
ATOM 549 C C . PRO A 1 70 ? -0.808 0.721 -17.607 1.00 77.25 70 PRO A C 1
ATOM 551 O O . PRO A 1 70 ? -0.161 -0.244 -17.225 1.00 77.25 70 PRO A O 1
ATOM 554 N N . GLU A 1 71 ? -0.690 1.185 -18.856 1.00 73.50 71 GLU A N 1
ATOM 555 C CA . GLU A 1 71 ? -0.097 0.464 -20.007 1.00 73.50 71 GLU A CA 1
ATOM 556 C C . GLU A 1 71 ? 1.398 0.044 -19.934 1.00 73.50 71 GLU A C 1
ATOM 558 O O . GLU A 1 71 ? 1.953 -0.381 -20.946 1.00 73.50 71 GLU A O 1
ATOM 563 N N . LYS A 1 72 ? 2.114 0.123 -18.802 1.00 56.97 72 LYS A N 1
ATOM 564 C CA . LYS A 1 72 ? 3.576 -0.110 -18.780 1.00 56.97 72 LYS A CA 1
ATOM 565 C C . LYS A 1 72 ? 4.019 -1.382 -18.043 1.00 56.97 72 LYS A C 1
ATOM 567 O O . LYS A 1 72 ? 4.534 -1.311 -16.932 1.00 56.97 72 LYS A O 1
ATOM 572 N N . ASP A 1 73 ? 3.926 -2.496 -18.779 1.00 54.09 73 ASP A N 1
ATOM 573 C CA . ASP A 1 73 ? 4.597 -3.800 -18.586 1.00 54.09 73 ASP A CA 1
ATOM 574 C C . ASP A 1 73 ? 4.243 -4.598 -17.314 1.00 54.09 73 ASP A C 1
ATOM 576 O O . ASP A 1 73 ? 5.074 -4.842 -16.431 1.00 54.09 73 ASP A O 1
ATOM 580 N N . ASP A 1 74 ? 3.009 -5.102 -17.280 1.00 57.28 74 ASP A N 1
ATOM 581 C CA . ASP A 1 74 ? 2.478 -5.947 -16.211 1.00 57.28 74 ASP A CA 1
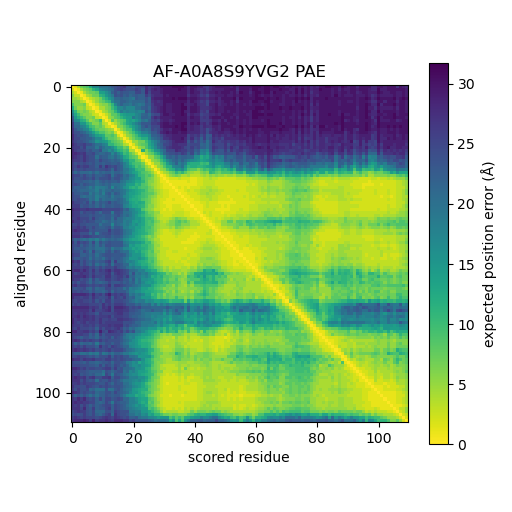ATOM 582 C C . ASP A 1 74 ? 2.872 -7.429 -16.344 1.00 57.28 74 ASP A C 1
ATOM 584 O O . ASP A 1 74 ? 2.339 -8.194 -17.149 1.00 57.28 74 ASP A O 1
ATOM 588 N N . LYS A 1 75 ? 3.766 -7.880 -15.457 1.00 53.53 75 LYS A 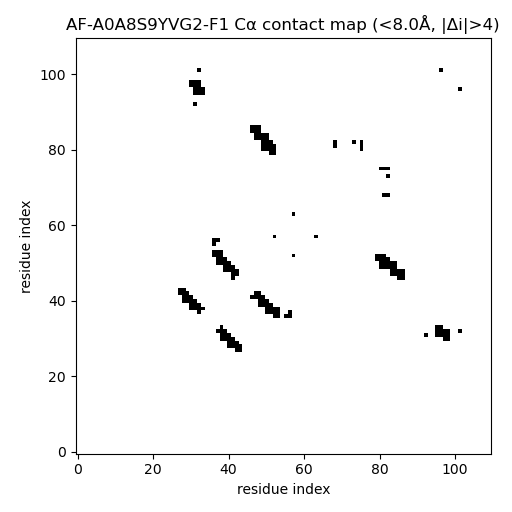N 1
ATOM 589 C CA . LYS A 1 75 ? 3.687 -9.234 -14.891 1.00 53.53 75 LYS A CA 1
ATOM 590 C C . LYS A 1 75 ? 3.049 -9.122 -13.512 1.00 53.53 75 LYS A C 1
ATOM 592 O O . LYS A 1 75 ? 3.764 -9.013 -12.516 1.00 53.53 75 LYS A O 1
ATOM 597 N N . VAL A 1 76 ? 1.721 -9.127 -13.463 1.00 58.00 76 VAL A N 1
ATOM 598 C CA . VAL A 1 76 ? 0.982 -9.231 -12.201 1.00 58.00 76 VAL A CA 1
ATOM 599 C C . VAL A 1 76 ? 0.863 -10.710 -11.856 1.00 58.00 76 VAL A C 1
ATOM 601 O O . VAL A 1 76 ? 0.089 -11.451 -12.457 1.00 58.00 76 VAL A O 1
ATOM 604 N N . THR A 1 77 ? 1.668 -11.156 -10.897 1.00 54.91 77 THR A N 1
ATOM 605 C CA . THR A 1 77 ? 1.329 -12.348 -10.118 1.00 54.91 77 THR A CA 1
ATOM 606 C C . THR A 1 77 ? 0.417 -11.850 -9.006 1.00 54.91 77 THR A C 1
ATOM 608 O O . THR A 1 77 ? 0.792 -10.906 -8.309 1.00 54.91 77 THR A O 1
ATOM 611 N N . PHE A 1 78 ? -0.793 -12.402 -8.897 1.00 55.69 78 PHE A N 1
ATOM 612 C CA . PHE A 1 78 ? -1.824 -11.923 -7.973 1.00 55.69 78 PHE A CA 1
ATOM 613 C C . PHE A 1 78 ? -1.454 -12.274 -6.520 1.00 55.69 78 PHE A C 1
ATOM 615 O O . PHE A 1 78 ? -1.990 -13.202 -5.928 1.00 55.69 78 PHE A O 1
ATOM 622 N N . ASP A 1 79 ? -0.492 -11.532 -5.974 1.00 62.59 79 ASP A N 1
ATOM 623 C CA . ASP A 1 79 ? -0.005 -11.606 -4.592 1.00 62.59 79 ASP A CA 1
ATOM 624 C C . ASP A 1 79 ? -0.417 -10.342 -3.795 1.00 62.59 79 ASP A C 1
ATOM 626 O O . ASP A 1 79 ? 0.221 -9.992 -2.804 1.00 62.59 79 ASP A O 1
ATOM 630 N N . GLY A 1 80 ? -1.441 -9.605 -4.255 1.00 68.69 80 GLY A N 1
ATOM 631 C CA . GLY A 1 80 ? -1.999 -8.423 -3.570 1.00 68.69 80 GLY A CA 1
ATOM 632 C C . GLY A 1 80 ? -1.356 -7.065 -3.902 1.00 68.69 80 GLY A C 1
ATOM 633 O O . GLY A 1 80 ? -1.748 -6.045 -3.341 1.00 68.69 80 GLY A O 1
ATOM 634 N N . TRP A 1 81 ? -0.384 -7.003 -4.819 1.00 74.38 81 TRP A N 1
ATOM 635 C CA . TRP A 1 81 ? 0.167 -5.737 -5.326 1.00 74.38 81 TRP A CA 1
ATOM 636 C C . TRP A 1 81 ? -0.335 -5.450 -6.7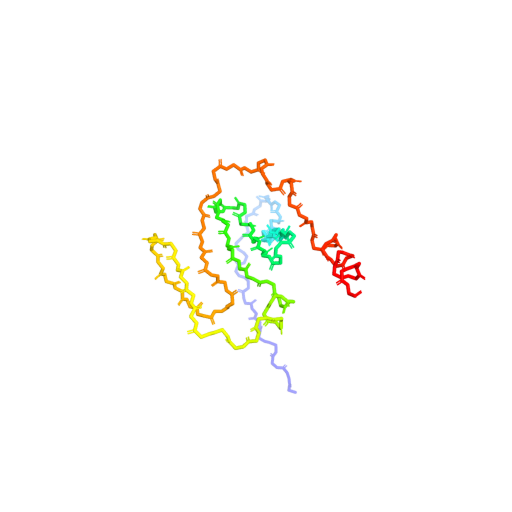46 1.00 74.38 81 TRP A C 1
ATOM 638 O O . TRP A 1 81 ? -0.444 -6.368 -7.556 1.00 74.38 81 TRP A O 1
ATOM 648 N N . LEU A 1 82 ? -0.646 -4.182 -7.043 1.00 78.94 82 LEU A N 1
ATOM 649 C CA . LEU A 1 82 ? -1.279 -3.779 -8.303 1.00 78.94 82 LEU A CA 1
ATOM 650 C C . LEU A 1 82 ? -0.250 -3.543 -9.406 1.00 78.94 82 LEU A C 1
ATOM 652 O O . LEU A 1 82 ? -0.295 -4.188 -10.444 1.00 78.94 82 LEU A O 1
ATOM 656 N N . PHE A 1 83 ? 0.692 -2.627 -9.184 1.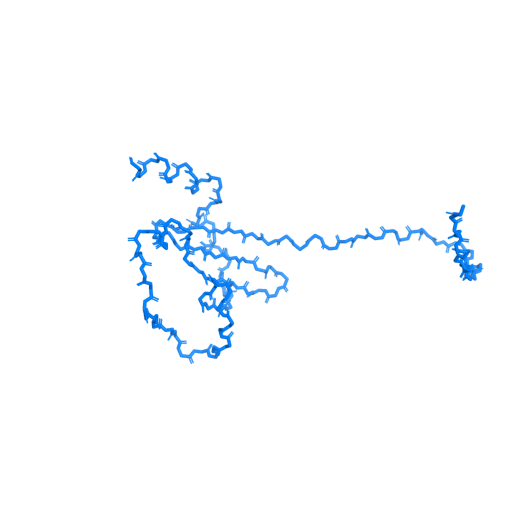00 81.00 83 PHE A N 1
ATOM 657 C CA . PHE A 1 83 ? 1.704 -2.283 -10.181 1.00 81.00 83 PHE A CA 1
ATOM 658 C C . PHE A 1 83 ? 2.985 -1.759 -9.524 1.00 81.00 83 PHE A C 1
ATOM 660 O O . PHE A 1 83 ? 3.024 -1.414 -8.338 1.00 81.00 83 PHE A O 1
ATOM 667 N N . LYS A 1 84 ? 4.065 -1.700 -10.309 1.00 83.50 84 LYS A N 1
ATOM 668 C CA . LYS A 1 84 ? 5.364 -1.150 -9.894 1.00 83.50 84 LYS A CA 1
ATOM 669 C C . LYS A 1 84 ? 5.677 0.114 -10.677 1.00 83.50 84 LYS A C 1
ATOM 671 O O . LYS A 1 84 ? 5.541 0.147 -11.895 1.00 83.50 84 LYS A O 1
ATOM 676 N N . MET A 1 85 ? 6.165 1.140 -9.990 1.00 84.69 85 MET A N 1
ATOM 677 C CA . MET A 1 85 ? 6.594 2.395 -10.603 1.00 84.69 85 MET A CA 1
ATOM 678 C C . MET A 1 85 ? 8.015 2.780 -10.186 1.00 84.69 85 MET A C 1
ATOM 680 O O . MET A 1 85 ? 8.489 2.436 -9.105 1.00 84.69 85 MET A O 1
ATOM 684 N N . LYS A 1 86 ? 8.716 3.511 -11.057 1.00 83.38 86 LYS A N 1
ATOM 685 C CA . LYS A 1 86 ? 10.013 4.110 -10.719 1.00 83.38 86 LYS A CA 1
ATOM 686 C C . LYS A 1 86 ? 9.783 5.375 -9.898 1.00 83.38 86 LYS A C 1
ATOM 688 O O . LYS A 1 86 ? 9.030 6.250 -10.316 1.00 83.38 86 LYS A O 1
ATOM 693 N N . LEU A 1 87 ? 10.471 5.496 -8.769 1.00 82.94 87 LEU A N 1
ATOM 694 C CA . LEU A 1 87 ? 10.398 6.681 -7.916 1.00 82.94 87 LEU A CA 1
ATOM 695 C C . LEU A 1 87 ? 11.294 7.785 -8.485 1.00 82.94 87 LEU A C 1
ATOM 697 O O . LEU A 1 87 ? 12.505 7.798 -8.271 1.00 82.94 87 LEU A O 1
ATOM 701 N N . SER A 1 88 ? 10.698 8.714 -9.233 1.00 81.69 88 SER A N 1
ATOM 702 C CA . SER A 1 88 ? 11.406 9.894 -9.750 1.00 81.69 88 SER A CA 1
ATOM 703 C C . SER A 1 88 ? 11.588 10.993 -8.699 1.00 81.69 88 SER A C 1
ATOM 705 O O . SER A 1 88 ? 12.507 11.797 -8.823 1.00 81.69 88 SER A O 1
ATOM 707 N N . ASN A 1 89 ? 10.739 11.034 -7.667 1.00 82.38 89 ASN A N 1
ATOM 708 C CA . ASN A 1 89 ? 10.794 12.043 -6.613 1.00 82.38 89 ASN A CA 1
ATOM 709 C C . ASN A 1 89 ? 10.560 11.405 -5.235 1.00 82.38 89 ASN A C 1
ATOM 711 O O . ASN A 1 89 ? 9.464 10.939 -4.939 1.00 82.38 89 ASN A O 1
ATOM 715 N N . MET A 1 90 ? 11.597 11.398 -4.395 1.00 80.94 90 MET A N 1
ATOM 716 C CA . MET A 1 90 ? 11.532 10.835 -3.040 1.00 80.94 90 MET A CA 1
ATOM 717 C C . MET A 1 90 ? 10.909 11.807 -2.027 1.00 80.94 90 MET A C 1
ATOM 719 O O . MET A 1 90 ? 10.435 11.384 -0.980 1.00 80.94 90 MET A O 1
ATOM 723 N N . SER A 1 91 ? 10.862 13.108 -2.333 1.00 84.69 91 SER A N 1
ATOM 724 C CA . SER A 1 91 ? 10.318 14.124 -1.424 1.00 84.69 91 SER A CA 1
ATOM 725 C C . SER A 1 91 ? 8.800 14.024 -1.262 1.00 84.69 91 SER A C 1
ATOM 727 O O . SER A 1 91 ? 8.262 14.490 -0.261 1.00 84.69 91 SER A O 1
ATOM 729 N N . GLU A 1 92 ? 8.104 13.417 -2.225 1.00 85.19 92 GLU A N 1
ATOM 730 C CA . GLU A 1 92 ? 6.654 13.198 -2.165 1.00 85.19 92 GLU A CA 1
ATOM 731 C C . GLU A 1 92 ? 6.271 12.136 -1.125 1.00 85.19 92 GLU A C 1
ATOM 733 O O . GLU A 1 92 ? 5.180 12.196 -0.561 1.00 85.19 92 GLU A O 1
ATOM 738 N N . LEU A 1 93 ? 7.189 11.220 -0.792 1.00 83.25 93 LEU A N 1
ATOM 739 C CA . LEU A 1 93 ? 6.961 10.192 0.228 1.00 83.25 93 LEU A CA 1
ATOM 740 C C . LEU A 1 93 ? 6.764 10.799 1.621 1.00 83.25 93 LEU A C 1
ATOM 742 O O . LEU A 1 93 ? 6.002 10.266 2.419 1.00 83.25 93 LEU A O 1
ATOM 746 N N . ALA A 1 94 ? 7.371 11.957 1.898 1.00 83.75 94 ALA A N 1
ATOM 747 C CA . ALA A 1 94 ? 7.212 12.650 3.176 1.00 83.75 94 ALA A CA 1
ATOM 748 C C . ALA A 1 94 ? 5.785 13.183 3.409 1.00 83.75 94 ALA A C 1
ATOM 750 O O . ALA A 1 94 ? 5.413 13.466 4.546 1.00 83.75 94 ALA A O 1
ATOM 751 N N . LYS A 1 95 ? 4.978 13.330 2.347 1.00 88.56 95 LYS A N 1
ATOM 752 C CA . LYS A 1 95 ? 3.563 13.724 2.452 1.00 88.56 95 LYS A CA 1
ATO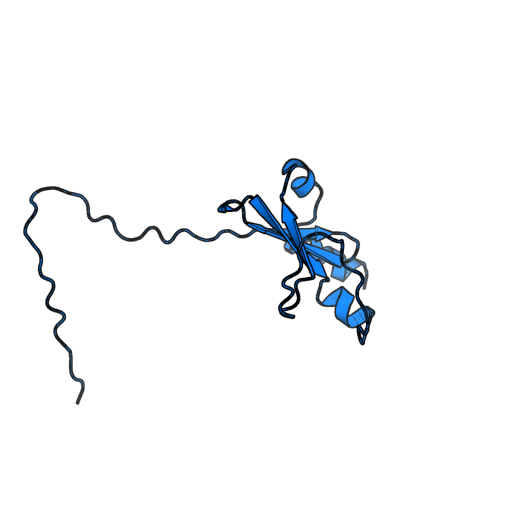M 753 C C . LYS A 1 95 ? 2.662 12.540 2.807 1.00 88.56 95 LYS A C 1
ATOM 755 O O . LYS A 1 95 ? 1.519 12.745 3.212 1.00 88.56 95 LYS A O 1
ATOM 760 N N . LEU A 1 96 ? 3.158 11.316 2.634 1.00 90.88 96 LEU A N 1
ATOM 761 C CA . LEU A 1 96 ? 2.410 10.097 2.892 1.00 90.88 96 LEU A CA 1
ATOM 762 C C . LEU A 1 96 ? 2.439 9.734 4.378 1.00 90.88 96 LEU A C 1
ATOM 764 O O . LEU A 1 96 ? 3.305 10.160 5.143 1.00 90.88 96 LEU A O 1
ATOM 768 N N . MET A 1 97 ? 1.456 8.948 4.804 1.00 92.25 97 MET A N 1
ATOM 769 C CA . MET A 1 97 ? 1.318 8.541 6.198 1.00 92.25 97 MET A CA 1
ATOM 770 C C . MET A 1 97 ? 2.163 7.304 6.484 1.00 92.25 97 MET A C 1
ATOM 772 O O . MET A 1 97 ? 2.212 6.376 5.680 1.00 92.25 97 MET A O 1
ATOM 776 N N . THR A 1 98 ? 2.793 7.263 7.656 1.00 92.88 98 THR A N 1
ATOM 777 C CA . THR A 1 98 ? 3.441 6.050 8.165 1.00 92.88 98 THR A CA 1
ATOM 778 C C . THR A 1 98 ? 2.389 5.011 8.572 1.00 92.88 98 THR A C 1
ATOM 780 O O . THR A 1 98 ? 1.248 5.382 8.871 1.00 92.88 98 THR A O 1
ATOM 783 N N . PRO A 1 99 ? 2.742 3.715 8.642 1.00 91.38 99 PRO A N 1
ATOM 784 C CA . PRO A 1 99 ? 1.826 2.662 9.091 1.00 91.38 99 PRO A CA 1
ATOM 785 C C . PRO A 1 99 ? 1.230 2.940 10.475 1.00 91.38 99 PRO A C 1
ATOM 787 O O . PRO A 1 99 ? 0.073 2.625 10.729 1.00 91.38 99 PRO A O 1
ATOM 790 N N . GLU A 1 100 ? 2.002 3.552 11.373 1.00 91.56 100 GLU A N 1
ATOM 791 C CA . GLU A 1 100 ? 1.539 3.921 12.713 1.00 91.56 100 GLU A CA 1
ATOM 792 C C . GLU A 1 100 ? 0.443 4.984 12.652 1.00 91.56 100 GLU A C 1
ATOM 794 O O . GLU A 1 100 ? -0.617 4.825 13.253 1.00 91.56 100 GLU A O 1
ATOM 799 N N . LYS A 1 101 ? 0.660 6.035 11.855 1.00 92.75 101 LYS A N 1
ATOM 800 C CA . LYS A 1 101 ? -0.329 7.095 11.653 1.00 92.75 101 LYS A CA 1
ATOM 801 C C . LYS A 1 101 ? -1.580 6.573 10.948 1.00 92.75 101 LYS A C 1
ATOM 803 O O . LYS A 1 101 ? -2.682 6.998 11.276 1.00 92.75 101 LYS A O 1
ATOM 808 N N . TYR A 1 102 ? -1.418 5.647 10.006 1.00 92.31 102 TYR A N 1
ATOM 809 C CA . TYR A 1 102 ? -2.537 5.040 9.293 1.00 92.31 102 TYR A CA 1
ATOM 810 C C . TYR A 1 102 ? -3.452 4.225 10.216 1.00 92.31 102 TYR A C 1
ATOM 812 O O . TYR A 1 102 ? -4.666 4.300 10.078 1.00 92.31 102 TYR A O 1
ATOM 820 N N . LYS A 1 103 ? -2.905 3.506 11.203 1.00 91.25 103 LYS A N 1
ATOM 821 C CA . LYS A 1 103 ? -3.725 2.791 12.198 1.00 91.25 103 LYS A CA 1
ATOM 822 C C . LYS A 1 103 ? -4.615 3.741 12.995 1.00 91.25 103 LYS A C 1
ATOM 824 O O . LYS A 1 103 ? -5.811 3.508 13.087 1.00 91.25 103 LYS A O 1
ATOM 829 N N . VAL A 1 104 ? -4.045 4.846 13.474 1.00 93.06 104 VAL A N 1
ATOM 830 C CA . VAL A 1 104 ? -4.808 5.895 14.171 1.00 93.06 104 VAL A CA 1
ATOM 831 C C . VAL A 1 104 ? -5.867 6.512 13.249 1.00 93.06 104 VAL A C 1
ATOM 833 O O . VAL A 1 104 ? -6.979 6.800 13.683 1.00 93.06 104 VAL A O 1
ATOM 836 N N . TYR A 1 105 ? -5.547 6.687 11.962 1.00 91.25 105 TYR A N 1
ATOM 837 C CA . TYR A 1 105 ? -6.507 7.168 10.967 1.00 91.25 105 TYR A CA 1
ATOM 838 C C . TYR A 1 105 ? -7.709 6.220 10.829 1.00 91.25 105 TYR A C 1
ATOM 840 O O . TYR A 1 105 ? -8.843 6.681 10.891 1.00 91.25 105 TYR A O 1
ATOM 848 N N . LEU A 1 106 ? -7.478 4.906 10.736 1.00 89.44 106 LEU A N 1
ATOM 849 C CA . LEU A 1 106 ? -8.556 3.912 10.671 1.00 89.44 106 LEU A CA 1
ATOM 850 C C . LEU A 1 106 ? -9.442 3.903 11.921 1.00 89.44 106 LEU A C 1
ATOM 852 O O . LEU A 1 106 ? -10.642 3.700 11.804 1.00 89.44 106 LEU A O 1
ATOM 856 N N . GLU A 1 107 ? -8.871 4.135 13.103 1.00 86.94 107 GLU A N 1
ATOM 857 C CA . GLU A 1 107 ? -9.637 4.242 14.352 1.00 86.94 107 GLU A CA 1
ATOM 858 C C . GLU A 1 107 ? -10.489 5.520 14.418 1.00 86.94 107 GLU A C 1
ATOM 860 O O . GLU A 1 107 ? -11.484 5.559 15.134 1.00 86.94 107 GLU A O 1
ATOM 865 N N . THR A 1 108 ? -10.103 6.566 13.682 1.00 86.19 108 THR A N 1
ATOM 866 C CA . THR A 1 108 ? -10.805 7.861 13.666 1.00 86.19 108 THR A CA 1
ATOM 867 C C . THR A 1 108 ? -11.938 7.904 12.632 1.00 86.19 108 THR A C 1
ATOM 869 O O . THR A 1 108 ? -12.903 8.639 12.817 1.00 86.19 108 THR A O 1
ATOM 872 N N . ASP A 1 109 ? -11.818 7.134 11.547 1.00 68.56 109 ASP A N 1
ATOM 873 C CA . ASP A 1 109 ? -12.786 7.044 10.437 1.00 68.56 109 ASP A CA 1
ATOM 874 C C . ASP A 1 109 ? -13.808 5.888 10.626 1.00 68.56 109 ASP A C 1
ATOM 876 O O . ASP A 1 109 ? -14.582 5.588 9.713 1.00 68.56 109 ASP A O 1
ATOM 880 N N . ALA A 1 110 ? -13.788 5.217 11.789 1.00 55.25 110 ALA A N 1
ATOM 881 C CA . ALA A 1 110 ? -14.664 4.095 12.161 1.00 55.25 110 ALA A CA 1
ATOM 882 C C . ALA A 1 110 ? -15.974 4.524 12.843 1.00 55.25 110 ALA A C 1
ATOM 884 O O . ALA A 1 110 ? -15.963 5.496 13.631 1.00 55.25 110 ALA A O 1
#

Nearest PDB structures (foldseek):
  1rw9-assembly1_A  TM=5.926E-01  e=4.656E+00  Paenarthrobacter aurescens
  6dj8-assembly1_B  TM=4.431E-01  e=2.519E+00  Borreliella burgdorferi B31
  1rwh-assembly1_A  TM=5.951E-01  e=8.092E+00  Paenarthrobacter aurescens
  7evp-assembly1_B  TM=3.370E-01  e=4.951E+00  Staphylococcus aureus